Protein AF-A0A9X5I3I8-F1 (afdb_monomer)

Solvent-accessible surface area (backbone atoms only — not comparable to full-atom values): 6419 Å² total; per-residue (Å²): 119,59,70,72,49,40,52,51,35,19,75,39,27,62,56,55,49,43,47,67,73,70,41,56,66,75,56,38,66,68,48,48,80,75,45,59,66,55,55,43,52,48,52,55,53,46,62,51,17,66,50,96,58,55,35,32,51,62,59,45,9,60,76,70,73,49,55,51,65,43,41,46,48,49,57,48,22,32,39,75,34,69,47,60,64,49,69,47,97,85,59,11,36,18,56,53,78,75,48,71,69,58,49,52,52,51,51,56,51,50,53,51,68,73,74,107

InterPro domains:
  IPR036388 Winged helix-like DNA-binding domain superfamily [G3DSA:1.10.10.10] (34-115)
  IPR036390 Winged helix DNA-binding domain superfamily [SSF46785] (40-99)

Sequence (116 aa):
MNQKSVEKIQTATKFILWFRHCLPQPFQQVVRPYLAQPYQLALEILDCCSGEEPMTVETIAQKVAINKNTARQVLSALREGGLTFTISANRGWKCLQVNQQSLQAIEQTLERELIS

Organism: NCBI:txid1245923

Mean predicted aligned error: 5.71 Å

pLDDT: mean 86.49, std 10.43, range [46.47, 96.25]

Secondary structure (DSSP, 8-state):
--HHHHHHHHHTHHHHHHHHHTS-HHHHHHHGGGS-HHHHHHHHHHHHHTSSSPEEHHHHHHHTT--HHHHHHHHHHHHHTT--EEE-TT-EEEEPP--HHHHHHHHHHHHHHHH-

Structure (mmCIF, N/CA/C/O backbone):
data_AF-A0A9X5I3I8-F1
#
_entry.id   AF-A0A9X5I3I8-F1
#
loop_
_atom_site.group_PDB
_atom_site.id
_atom_site.type_symbol
_atom_site.label_atom_id
_atom_site.label_alt_id
_atom_site.label_comp_id
_atom_site.label_asym_id
_atom_site.label_entity_id
_atom_site.label_seq_id
_atom_site.pdbx_PDB_ins_code
_atom_site.Cartn_x
_atom_site.Cartn_y
_atom_site.Cartn_z
_atom_site.occupancy
_atom_site.B_iso_or_equiv
_atom_site.auth_seq_id
_atom_site.auth_comp_id
_atom_site.auth_asym_id
_atom_site.auth_atom_id
_atom_site.pdbx_PDB_model_num
ATOM 1 N N . MET A 1 1 ? 13.317 -4.866 5.833 1.00 85.25 1 MET A N 1
ATOM 2 C CA . MET A 1 1 ? 12.279 -4.759 6.884 1.00 85.25 1 MET A CA 1
ATOM 3 C C . MET A 1 1 ? 12.294 -6.026 7.733 1.00 85.25 1 MET A C 1
ATOM 5 O O . MET A 1 1 ? 12.683 -7.058 7.200 1.00 85.25 1 MET A O 1
ATOM 9 N N . ASN A 1 2 ? 11.941 -5.973 9.023 1.00 91.50 2 ASN A N 1
ATOM 10 C CA . ASN A 1 2 ? 11.827 -7.193 9.836 1.00 91.50 2 ASN A CA 1
ATOM 11 C C . ASN A 1 2 ? 10.469 -7.884 9.608 1.00 91.50 2 ASN A C 1
ATOM 13 O O . ASN A 1 2 ? 9.521 -7.244 9.153 1.00 91.50 2 ASN A O 1
ATOM 17 N N . GLN A 1 3 ? 10.388 -9.173 9.940 1.00 92.38 3 GLN A N 1
ATOM 18 C CA . GLN A 1 3 ? 9.201 -10.001 9.706 1.00 92.38 3 GLN A CA 1
ATOM 19 C C . GLN A 1 3 ? 7.949 -9.457 10.415 1.00 92.38 3 GLN A C 1
ATOM 21 O O . GLN A 1 3 ? 6.897 -9.316 9.800 1.00 92.38 3 GLN A O 1
ATOM 26 N N . LYS A 1 4 ? 8.088 -9.025 11.674 1.00 94.31 4 LYS A N 1
ATOM 27 C CA . LYS A 1 4 ? 6.981 -8.468 12.466 1.00 94.31 4 LYS A CA 1
ATOM 28 C C . LYS A 1 4 ? 6.333 -7.248 11.806 1.00 94.31 4 LYS A C 1
ATOM 30 O O . LYS A 1 4 ? 5.122 -7.066 11.875 1.00 94.31 4 LYS A O 1
ATOM 35 N N . SER A 1 5 ? 7.122 -6.382 11.178 1.00 93.81 5 SER A N 1
ATOM 36 C CA . SER A 1 5 ? 6.587 -5.213 10.481 1.00 93.81 5 SER A CA 1
ATOM 37 C C . SER A 1 5 ? 5.897 -5.585 9.165 1.00 93.81 5 SER A C 1
ATOM 39 O O . SER A 1 5 ? 4.923 -4.930 8.803 1.00 93.81 5 SER A O 1
ATOM 41 N N . VAL A 1 6 ? 6.370 -6.622 8.468 1.00 93.75 6 VAL A N 1
ATOM 42 C CA . VAL A 1 6 ? 5.720 -7.168 7.261 1.00 93.75 6 VAL A CA 1
ATOM 43 C C . VAL A 1 6 ? 4.345 -7.738 7.618 1.00 93.75 6 VAL A C 1
ATOM 45 O O . VAL A 1 6 ? 3.349 -7.356 7.009 1.00 93.75 6 VAL A O 1
ATOM 48 N N . GLU A 1 7 ? 4.266 -8.546 8.676 1.00 94.62 7 GLU A N 1
ATOM 49 C CA . GLU A 1 7 ? 3.009 -9.118 9.185 1.00 94.62 7 GLU A CA 1
ATOM 50 C C . GLU A 1 7 ? 2.010 -8.040 9.616 1.00 94.62 7 GLU A C 1
ATOM 52 O O . GLU A 1 7 ? 0.817 -8.141 9.326 1.00 94.62 7 GLU A O 1
ATOM 57 N N . LYS A 1 8 ? 2.490 -6.962 10.253 1.00 95.38 8 LYS A N 1
ATOM 58 C CA . LYS A 1 8 ? 1.647 -5.803 10.584 1.00 95.38 8 LYS A CA 1
ATOM 59 C C . LYS A 1 8 ? 1.000 -5.202 9.340 1.00 95.38 8 LYS A C 1
ATOM 61 O O . LYS A 1 8 ? -0.188 -4.911 9.367 1.00 95.38 8 LYS A O 1
ATOM 66 N N . ILE A 1 9 ? 1.751 -5.017 8.254 1.00 94.88 9 ILE A N 1
ATOM 67 C CA . ILE A 1 9 ? 1.1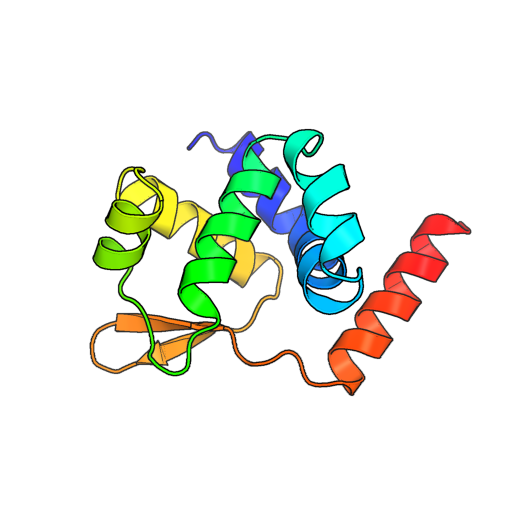92 -4.485 7.001 1.00 94.88 9 ILE A CA 1
ATOM 68 C C . ILE A 1 9 ? 0.165 -5.454 6.417 1.00 94.88 9 ILE A C 1
ATOM 70 O O . ILE A 1 9 ? -0.932 -5.034 6.059 1.00 94.88 9 ILE A O 1
ATOM 74 N N . GLN A 1 10 ? 0.506 -6.740 6.346 1.00 93.00 10 GLN A N 1
ATOM 75 C CA . GLN A 1 10 ? -0.366 -7.763 5.776 1.00 93.00 10 GLN A CA 1
ATOM 76 C C . GLN A 1 10 ? -1.715 -7.817 6.506 1.00 93.00 10 GLN A C 1
ATOM 78 O O . GLN A 1 10 ? -2.769 -7.694 5.886 1.00 93.00 10 GLN A O 1
ATOM 83 N N . THR A 1 11 ? -1.685 -7.918 7.835 1.00 93.00 11 THR A N 1
ATOM 84 C CA . THR A 1 11 ? -2.892 -7.981 8.676 1.00 93.00 11 THR A CA 1
ATOM 85 C C . THR A 1 11 ? -3.691 -6.678 8.672 1.00 93.00 11 THR A C 1
ATOM 87 O O . THR A 1 11 ? -4.918 -6.712 8.649 1.00 93.00 11 THR A O 1
ATOM 90 N N . ALA A 1 12 ? -3.022 -5.523 8.616 1.00 92.06 12 ALA A N 1
ATOM 91 C CA . ALA A 1 12 ? -3.669 -4.211 8.589 1.00 92.06 12 ALA A CA 1
ATOM 92 C C . ALA A 1 12 ? -4.043 -3.723 7.176 1.00 92.06 12 ALA A C 1
ATOM 94 O O . ALA A 1 12 ? -4.428 -2.564 7.022 1.00 92.06 12 ALA A O 1
ATOM 95 N N . THR A 1 13 ? -3.945 -4.554 6.132 1.00 89.69 13 THR A N 1
ATOM 96 C CA . THR A 1 13 ? -4.145 -4.100 4.741 1.00 89.69 13 THR A CA 1
ATOM 97 C C . THR A 1 13 ? -5.522 -3.465 4.524 1.00 89.69 13 THR A C 1
ATOM 99 O O . THR A 1 13 ? -5.606 -2.406 3.904 1.00 89.69 13 THR A O 1
ATOM 102 N N . LYS A 1 14 ? -6.593 -4.020 5.108 1.00 85.50 14 LYS A N 1
ATOM 103 C CA . LYS A 1 14 ? -7.941 -3.420 5.044 1.00 85.50 14 LYS A CA 1
ATOM 104 C C . LYS A 1 14 ? -7.992 -2.026 5.672 1.00 85.50 14 LYS A C 1
ATOM 106 O O . LYS A 1 14 ? -8.521 -1.105 5.057 1.00 85.50 14 LYS A O 1
ATOM 111 N N . PHE A 1 15 ? -7.399 -1.861 6.857 1.00 89.75 15 PHE A N 1
ATOM 112 C CA . PHE A 1 15 ? -7.295 -0.563 7.525 1.00 89.75 15 PHE A CA 1
ATOM 113 C C . PHE A 1 15 ? -6.502 0.439 6.679 1.00 89.75 15 PHE A C 1
ATOM 115 O O . PHE A 1 15 ? -6.941 1.569 6.510 1.00 89.75 15 PHE A O 1
ATOM 122 N N . ILE A 1 16 ? -5.364 0.031 6.111 1.00 91.75 16 ILE A N 1
ATOM 123 C CA . ILE A 1 16 ? -4.530 0.892 5.258 1.00 91.75 16 ILE A CA 1
ATOM 124 C C . ILE A 1 16 ? -5.325 1.369 4.032 1.00 91.75 16 ILE A C 1
ATOM 126 O O . ILE A 1 16 ? -5.229 2.538 3.654 1.00 91.75 16 ILE A O 1
ATOM 130 N N . LEU A 1 17 ? -6.136 0.494 3.430 1.00 85.25 17 LEU A N 1
ATOM 131 C CA . LEU A 1 17 ? -6.992 0.843 2.295 1.00 85.25 17 LEU A CA 1
ATOM 132 C C . LEU A 1 17 ? -8.121 1.787 2.690 1.00 85.25 17 LEU A C 1
ATOM 134 O O . LEU A 1 17 ? -8.308 2.808 2.033 1.00 85.25 17 LEU A O 1
ATOM 138 N N . TRP A 1 18 ? -8.831 1.486 3.772 1.00 86.88 18 TRP A N 1
ATOM 139 C CA . TRP A 1 18 ? -9.856 2.375 4.310 1.00 86.88 18 TRP A CA 1
ATOM 140 C C . TRP A 1 18 ? -9.285 3.752 4.648 1.00 86.88 18 TRP A C 1
ATOM 142 O O . TRP A 1 18 ? -9.816 4.770 4.213 1.00 86.88 18 TRP A O 1
ATOM 152 N N . PHE A 1 19 ? -8.152 3.793 5.350 1.00 89.94 19 PHE A N 1
ATOM 153 C CA . PHE A 1 19 ? -7.485 5.036 5.722 1.00 89.94 19 PHE A CA 1
ATOM 154 C C . PHE A 1 19 ? -7.163 5.872 4.485 1.00 89.94 19 PHE A C 1
ATOM 156 O O . PHE A 1 19 ? -7.381 7.076 4.472 1.00 89.94 19 PHE A O 1
ATOM 163 N N . ARG A 1 20 ? -6.665 5.231 3.427 1.00 87.31 20 ARG A N 1
ATOM 164 C CA . ARG A 1 20 ? -6.304 5.901 2.178 1.00 87.31 20 ARG A CA 1
ATOM 165 C C . ARG A 1 20 ? -7.515 6.392 1.380 1.00 87.31 20 ARG A C 1
ATOM 167 O O . ARG A 1 20 ? -7.427 7.446 0.753 1.00 87.31 20 ARG A O 1
ATOM 174 N N . HIS A 1 21 ? -8.593 5.614 1.326 1.00 83.50 21 HIS A N 1
ATOM 175 C CA . HIS A 1 21 ? -9.682 5.827 0.366 1.00 83.50 21 HIS A CA 1
ATOM 176 C C . HIS A 1 21 ? -10.957 6.420 0.968 1.00 83.50 21 HIS A C 1
ATOM 178 O O . HIS A 1 21 ? -11.655 7.154 0.274 1.00 83.50 21 HIS A O 1
ATOM 184 N N . CYS A 1 22 ? -11.258 6.111 2.225 1.00 83.62 22 CYS A N 1
ATOM 185 C CA . CYS A 1 22 ? -12.501 6.501 2.887 1.00 83.62 22 CYS A CA 1
ATOM 186 C C . CYS A 1 22 ? -12.305 7.725 3.788 1.00 83.62 22 CYS A C 1
ATOM 188 O O . CYS A 1 22 ? -13.189 8.574 3.889 1.00 83.62 22 CYS A O 1
ATOM 190 N N . LEU A 1 23 ? -11.138 7.857 4.427 1.00 84.81 23 LEU A N 1
ATOM 191 C CA . LEU A 1 23 ? -10.853 9.022 5.261 1.00 84.81 23 LEU A CA 1
ATOM 192 C C . LEU A 1 23 ? -10.552 10.242 4.369 1.00 84.81 23 LEU A C 1
ATOM 194 O O . LEU A 1 23 ? -9.687 10.147 3.500 1.00 84.81 23 LEU A O 1
ATOM 198 N N . PRO A 1 24 ? -11.186 11.413 4.560 1.00 87.81 24 PRO A N 1
ATOM 199 C CA . PRO A 1 24 ? -10.872 12.584 3.748 1.00 87.81 24 PRO A CA 1
ATOM 200 C C . PRO A 1 24 ? -9.414 13.030 3.915 1.00 87.81 24 PRO A C 1
ATOM 202 O O . PRO A 1 24 ? -8.849 12.971 5.010 1.00 87.81 24 PRO A O 1
ATOM 205 N N . GLN A 1 25 ? -8.812 13.528 2.833 1.00 88.12 25 GLN A N 1
ATOM 206 C CA . GLN A 1 25 ? -7.390 13.886 2.785 1.00 88.12 25 GLN A CA 1
ATOM 207 C C . GLN A 1 25 ? -6.917 14.810 3.930 1.00 88.12 25 GLN A C 1
ATOM 209 O O . GLN A 1 25 ? -5.844 14.535 4.473 1.00 88.12 25 GLN A O 1
ATOM 214 N N . PRO A 1 26 ? -7.675 15.841 4.367 1.00 91.94 26 PRO A N 1
ATOM 215 C CA . PRO A 1 26 ? -7.259 16.675 5.497 1.00 91.94 26 PRO A CA 1
ATOM 216 C C . PRO A 1 26 ? -7.067 15.872 6.791 1.00 91.94 26 PRO A C 1
ATOM 218 O O . PRO A 1 26 ? -6.101 16.079 7.519 1.00 91.94 26 PRO A O 1
ATOM 221 N N . PHE A 1 27 ? -7.939 14.896 7.053 1.00 90.88 27 PHE A N 1
ATOM 222 C CA . PHE A 1 27 ? -7.820 14.031 8.225 1.00 90.88 27 PHE A CA 1
ATOM 223 C C . PHE A 1 27 ? -6.691 13.017 8.070 1.00 90.88 27 PHE A C 1
ATOM 225 O O . PHE A 1 27 ? -5.958 12.776 9.028 1.00 90.88 27 PHE A O 1
ATOM 232 N N . GLN A 1 28 ? -6.490 12.469 6.867 1.00 92.19 28 GLN A N 1
ATOM 233 C CA . GLN A 1 28 ?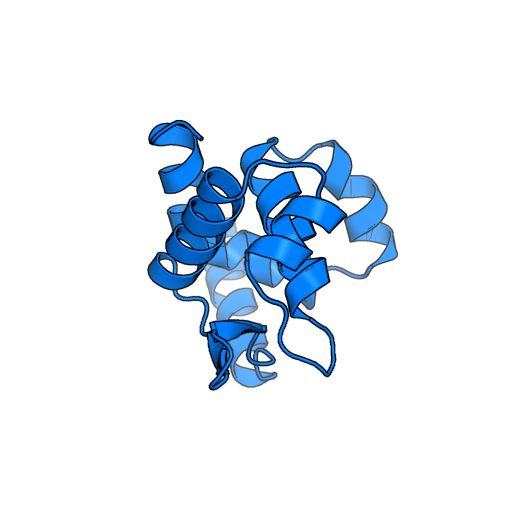 -5.337 11.606 6.603 1.00 92.19 28 GLN A CA 1
ATOM 234 C C . GLN A 1 28 ? -4.024 12.322 6.936 1.00 92.19 28 GLN A C 1
ATOM 236 O O . GLN A 1 28 ? -3.171 11.744 7.602 1.00 92.19 28 GLN A O 1
ATOM 241 N N . GLN A 1 29 ? -3.868 13.583 6.526 1.00 92.06 29 GLN A N 1
ATOM 242 C CA . GLN A 1 29 ? -2.660 14.373 6.797 1.00 92.06 29 GLN A CA 1
ATOM 243 C C . GLN A 1 29 ? -2.415 14.583 8.295 1.00 92.06 29 GLN A C 1
ATOM 245 O O . GLN A 1 29 ? -1.269 14.519 8.734 1.00 92.06 29 GLN A O 1
ATOM 250 N N . VAL A 1 30 ? -3.477 14.781 9.080 1.00 94.38 30 VAL A N 1
ATOM 251 C CA . VAL A 1 30 ? -3.380 14.947 10.537 1.00 94.38 30 VAL A CA 1
ATOM 252 C C . VAL A 1 30 ? -3.042 13.630 11.234 1.00 94.38 30 VAL A C 1
ATOM 254 O O . VAL A 1 30 ? -2.221 13.617 12.144 1.00 94.38 30 VAL A O 1
ATOM 257 N N . VAL A 1 31 ? -3.647 12.512 10.825 1.00 93.69 31 VAL A N 1
ATOM 258 C CA . VAL A 1 31 ? -3.516 11.228 11.539 1.00 93.69 31 VAL A CA 1
ATOM 259 C C . VAL A 1 31 ? -2.259 10.457 11.135 1.00 93.69 31 VAL A C 1
ATOM 261 O O . VAL A 1 31 ? -1.653 9.783 11.967 1.00 93.69 31 VAL A O 1
ATOM 264 N N . ARG A 1 32 ? -1.835 10.551 9.871 1.00 93.81 32 ARG A N 1
ATOM 265 C CA . ARG A 1 32 ? -0.733 9.754 9.305 1.00 93.81 32 ARG A CA 1
ATOM 266 C C . ARG A 1 32 ? 0.575 9.821 10.111 1.00 93.81 32 ARG A C 1
ATOM 268 O O . ARG A 1 32 ? 1.149 8.751 10.309 1.00 93.81 32 ARG A O 1
ATOM 275 N N . PRO A 1 33 ? 1.018 10.977 10.648 1.00 95.69 33 PRO A N 1
ATOM 276 C CA . PRO A 1 33 ? 2.219 11.052 11.487 1.00 95.69 33 PRO A CA 1
ATOM 277 C C . PRO A 1 33 ? 2.159 10.203 12.765 1.00 95.69 33 PRO A C 1
ATOM 279 O O . PRO A 1 33 ? 3.200 9.804 13.284 1.00 95.69 33 PRO A O 1
ATOM 282 N N . TYR A 1 34 ? 0.957 9.904 13.264 1.00 95.06 34 TYR A N 1
ATOM 283 C CA . TYR A 1 34 ? 0.739 9.139 14.494 1.00 95.06 34 TYR A CA 1
ATOM 284 C C . TYR A 1 34 ? 0.582 7.633 14.254 1.00 95.06 34 TYR A C 1
ATOM 286 O O . TYR A 1 34 ? 0.543 6.853 15.206 1.00 95.06 34 TYR A O 1
ATOM 294 N N . LEU A 1 35 ? 0.500 7.194 12.994 1.00 94.75 35 LEU A N 1
ATOM 295 C CA . LEU A 1 35 ? 0.452 5.771 12.673 1.00 94.75 35 LEU A CA 1
ATOM 296 C C . LEU A 1 35 ? 1.796 5.106 12.978 1.00 94.75 35 LEU A C 1
ATOM 298 O O . LEU A 1 35 ? 2.850 5.731 12.926 1.00 94.75 35 LEU A O 1
ATOM 302 N N . ALA A 1 36 ? 1.797 3.801 13.236 1.00 94.50 36 ALA A N 1
ATOM 303 C CA . ALA A 1 36 ? 3.056 3.074 13.337 1.00 94.50 36 ALA A CA 1
ATOM 304 C C . ALA A 1 36 ? 3.829 3.144 12.004 1.00 94.50 36 ALA A C 1
ATOM 306 O O . ALA A 1 36 ? 3.235 3.039 10.929 1.00 94.50 36 ALA A O 1
ATOM 307 N N . GLN A 1 37 ? 5.160 3.238 12.078 1.00 94.56 37 GLN A N 1
ATOM 308 C CA . GLN A 1 37 ? 6.048 3.361 10.912 1.00 94.56 37 GLN A CA 1
ATOM 309 C C . GLN A 1 37 ? 5.741 2.380 9.755 1.00 94.56 37 GLN A C 1
ATOM 311 O O . GLN A 1 37 ? 5.750 2.821 8.607 1.00 94.56 37 GLN A O 1
ATOM 316 N N . PRO A 1 38 ? 5.424 1.083 9.984 1.00 95.50 38 PRO A N 1
ATOM 317 C CA . PRO A 1 38 ? 5.087 0.174 8.884 1.00 95.50 38 PRO A CA 1
ATOM 318 C C . PRO A 1 38 ? 3.865 0.625 8.072 1.00 95.50 38 PRO A C 1
ATOM 320 O O . PRO A 1 38 ? 3.847 0.464 6.856 1.00 95.50 38 PRO A O 1
ATOM 323 N N . TYR A 1 39 ? 2.862 1.216 8.725 1.00 95.81 39 TYR A N 1
ATOM 324 C CA . TYR A 1 39 ? 1.651 1.703 8.064 1.00 95.81 39 TYR A CA 1
ATOM 325 C C . TYR A 1 39 ? 1.918 2.997 7.302 1.00 95.81 39 TYR A C 1
ATOM 327 O O . TYR A 1 39 ? 1.458 3.136 6.172 1.00 95.81 39 TYR A O 1
ATOM 335 N N . GLN A 1 40 ? 2.711 3.905 7.881 1.00 96.00 40 GLN A N 1
ATOM 336 C CA . GLN A 1 40 ? 3.152 5.119 7.188 1.00 96.00 40 GLN A CA 1
ATOM 337 C C . GLN A 1 40 ? 3.872 4.764 5.881 1.00 96.00 40 GLN A C 1
ATOM 339 O O . GLN A 1 40 ? 3.496 5.253 4.816 1.00 96.00 40 GLN A O 1
ATOM 344 N N . LEU A 1 41 ? 4.819 3.824 5.954 1.00 95.75 41 LEU A N 1
ATOM 345 C CA . LEU A 1 41 ? 5.583 3.365 4.800 1.00 95.75 41 LEU A CA 1
ATOM 346 C C . LEU A 1 41 ? 4.705 2.688 3.738 1.00 95.75 41 LEU A C 1
ATOM 348 O O . LEU A 1 41 ? 4.877 2.914 2.541 1.00 95.75 41 LEU A O 1
ATOM 352 N N . ALA A 1 42 ? 3.751 1.857 4.163 1.00 95.62 42 ALA A N 1
ATOM 353 C CA . ALA A 1 42 ? 2.794 1.243 3.250 1.00 95.62 42 ALA A CA 1
ATOM 354 C C . ALA A 1 42 ? 1.969 2.301 2.505 1.00 95.62 42 ALA A C 1
ATOM 356 O O . ALA A 1 42 ? 1.827 2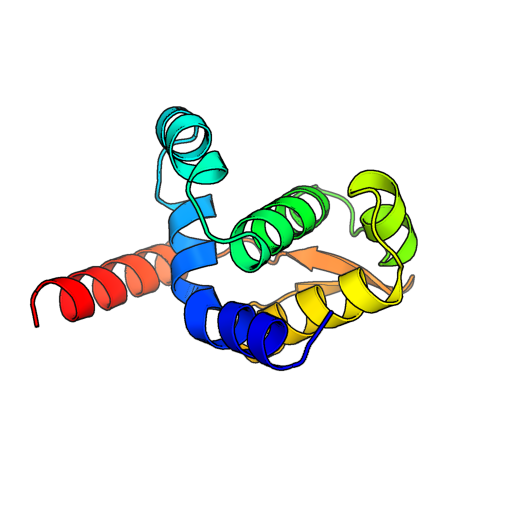.215 1.287 1.00 95.62 42 ALA A O 1
ATOM 357 N N . LEU A 1 43 ? 1.489 3.331 3.206 1.00 95.00 43 LEU A N 1
ATOM 358 C CA . LEU A 1 43 ? 0.749 4.434 2.594 1.00 95.00 43 LEU A CA 1
ATOM 359 C C . LEU A 1 43 ? 1.611 5.223 1.594 1.00 95.00 43 LEU A C 1
ATOM 361 O O . LEU A 1 43 ? 1.112 5.585 0.532 1.00 95.00 43 LEU A O 1
ATOM 365 N N . GLU A 1 44 ? 2.896 5.456 1.883 1.00 94.56 44 GLU A N 1
ATOM 366 C CA . GLU A 1 44 ? 3.821 6.170 0.977 1.00 94.56 44 GLU A CA 1
ATOM 367 C C . GLU A 1 44 ? 4.084 5.384 -0.311 1.00 94.56 44 GLU A C 1
ATOM 369 O O . GLU A 1 44 ? 4.085 5.936 -1.414 1.00 94.56 44 GLU A O 1
ATOM 374 N N . ILE A 1 45 ? 4.247 4.067 -0.192 1.00 94.31 45 ILE A N 1
ATOM 375 C CA . ILE A 1 45 ? 4.382 3.181 -1.351 1.00 94.31 45 ILE A CA 1
ATOM 376 C C . ILE A 1 45 ? 3.093 3.165 -2.175 1.00 94.31 45 ILE A C 1
ATOM 378 O O . ILE A 1 45 ? 3.147 3.208 -3.407 1.00 94.31 45 ILE A O 1
ATOM 382 N N . LEU A 1 46 ? 1.932 3.144 -1.519 1.00 91.88 46 LEU A N 1
ATOM 383 C CA . LEU A 1 46 ? 0.643 3.212 -2.203 1.00 91.88 46 LEU A CA 1
ATOM 384 C C . LEU A 1 46 ? 0.440 4.552 -2.926 1.00 91.88 46 LEU A C 1
ATOM 386 O O . LEU A 1 46 ? -0.133 4.549 -4.013 1.00 91.88 46 LEU A O 1
ATOM 390 N N . ASP A 1 47 ? 0.958 5.664 -2.389 1.00 90.62 47 ASP A N 1
ATOM 391 C CA . ASP A 1 47 ? 0.950 6.980 -3.056 1.00 90.62 47 ASP A CA 1
ATOM 392 C C . ASP A 1 47 ? 1.726 6.966 -4.369 1.00 90.62 47 ASP A C 1
ATOM 394 O O . ASP A 1 47 ? 1.300 7.570 -5.353 1.00 90.62 47 ASP A O 1
ATOM 398 N N . CYS A 1 48 ? 2.816 6.203 -4.430 1.00 90.50 48 CYS A N 1
ATOM 399 C CA . CYS A 1 48 ? 3.541 5.997 -5.680 1.00 90.50 48 CYS A CA 1
ATOM 400 C C . CYS A 1 48 ? 2.732 5.160 -6.685 1.00 90.50 48 CYS A C 1
ATOM 402 O O . CYS A 1 48 ? 2.809 5.389 -7.888 1.00 90.50 48 CYS A O 1
ATOM 404 N N . CYS A 1 49 ? 1.941 4.198 -6.208 1.00 88.06 49 CYS A N 1
ATOM 405 C CA . CYS A 1 49 ? 1.223 3.241 -7.054 1.00 88.06 49 CYS A CA 1
ATOM 406 C C . CYS A 1 49 ? -0.176 3.711 -7.495 1.00 88.06 49 CYS A C 1
ATOM 408 O O . CYS A 1 49 ? -0.830 2.999 -8.260 1.00 88.06 49 CYS A O 1
ATOM 410 N N . SER A 1 50 ? -0.658 4.865 -7.017 1.00 82.06 50 SER A N 1
ATOM 411 C CA . SER A 1 50 ? -1.988 5.403 -7.351 1.00 82.06 50 SER A CA 1
ATOM 412 C C . SER A 1 50 ? -2.039 6.284 -8.602 1.00 82.06 50 SER A C 1
ATOM 414 O O . SER A 1 50 ? -3.110 6.782 -8.939 1.00 82.06 50 SER A O 1
ATOM 416 N N . GLY A 1 51 ? -0.907 6.507 -9.272 1.00 76.94 51 GLY A N 1
ATOM 417 C CA . GLY A 1 51 ? -0.854 7.273 -10.519 1.00 76.94 51 GLY A CA 1
ATOM 418 C C . GLY A 1 51 ? -1.474 6.542 -11.717 1.00 76.94 51 GLY A C 1
ATOM 419 O O . GLY A 1 51 ? -1.797 5.353 -11.658 1.00 76.94 51 GLY A O 1
ATOM 420 N N . GLU A 1 52 ? -1.620 7.255 -12.838 1.00 75.62 52 GLU A N 1
ATOM 421 C CA . GLU A 1 52 ? -2.104 6.662 -14.092 1.00 75.62 52 GLU A CA 1
ATOM 422 C C . GLU A 1 52 ? -1.130 5.615 -14.651 1.00 75.62 52 GLU A C 1
ATOM 424 O O . GLU A 1 52 ? -1.563 4.591 -15.188 1.00 75.62 52 GLU A O 1
ATOM 429 N N . GLU A 1 53 ? 0.172 5.818 -14.449 1.00 82.62 53 GLU A N 1
ATOM 430 C CA . GLU A 1 53 ? 1.225 4.929 -14.931 1.00 82.62 53 GLU A CA 1
ATOM 431 C C . GLU A 1 53 ? 1.719 3.953 -13.844 1.00 82.62 53 GLU A C 1
ATOM 433 O O . GLU A 1 53 ? 1.960 4.363 -12.704 1.00 82.62 53 GLU A O 1
ATOM 438 N N . PRO A 1 54 ? 1.922 2.662 -14.174 1.00 88.06 54 PRO A N 1
ATOM 439 C CA . PRO A 1 54 ? 2.540 1.700 -13.262 1.00 88.06 54 PRO A CA 1
ATOM 440 C C . PRO A 1 54 ? 3.979 2.083 -12.886 1.00 88.06 54 PRO A C 1
ATOM 442 O O . PRO A 1 54 ? 4.801 2.361 -13.759 1.00 88.06 54 PRO A O 1
ATOM 445 N N . MET A 1 55 ? 4.332 2.007 -11.598 1.00 92.25 55 MET A N 1
ATOM 446 C CA . MET A 1 55 ? 5.680 2.333 -11.112 1.00 92.25 55 MET A CA 1
ATOM 447 C C . MET A 1 55 ? 6.505 1.092 -10.793 1.00 92.25 55 MET A C 1
ATOM 449 O O . MET A 1 55 ? 6.055 0.172 -10.114 1.00 92.25 55 MET A O 1
ATOM 453 N N . THR A 1 56 ? 7.758 1.054 -11.241 1.00 94.25 56 THR A N 1
ATOM 454 C CA . THR A 1 56 ? 8.652 -0.059 -10.893 1.00 94.25 56 THR A CA 1
ATOM 455 C C . THR A 1 56 ? 9.046 -0.013 -9.414 1.00 94.25 56 THR A C 1
ATOM 457 O O . THR A 1 56 ? 9.111 1.055 -8.805 1.00 94.25 56 THR A O 1
ATOM 460 N N . VAL A 1 57 ? 9.398 -1.170 -8.841 1.00 94.19 57 VAL A N 1
ATOM 461 C CA . VAL A 1 57 ? 9.912 -1.264 -7.456 1.00 94.19 57 VAL A CA 1
ATOM 462 C C . VAL A 1 57 ? 11.123 -0.351 -7.236 1.00 94.19 57 VAL A C 1
ATOM 464 O O . VAL A 1 57 ? 11.322 0.164 -6.142 1.00 94.19 57 VAL A O 1
ATOM 467 N N . GLU A 1 58 ? 11.939 -0.151 -8.269 1.00 94.75 58 GLU A N 1
ATOM 468 C CA . GLU A 1 58 ? 13.120 0.706 -8.206 1.00 94.75 58 GLU A CA 1
ATOM 469 C C . GLU A 1 58 ? 12.752 2.183 -8.089 1.00 94.75 58 GLU A C 1
ATOM 471 O O . GLU A 1 58 ? 13.234 2.867 -7.190 1.00 94.75 58 GLU A O 1
ATOM 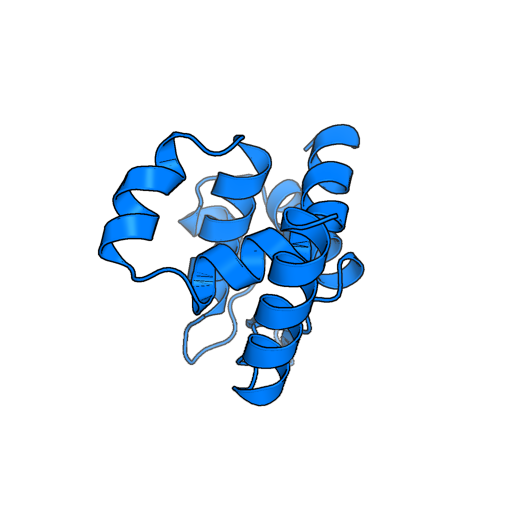476 N N . THR A 1 59 ? 11.820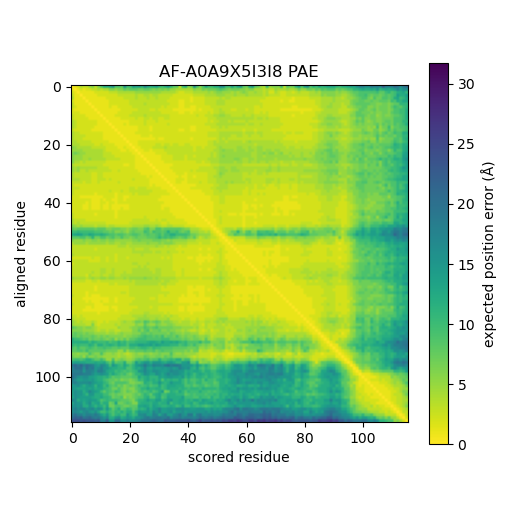 2.641 -8.924 1.00 94.06 59 THR A N 1
ATOM 477 C CA . THR A 1 59 ? 11.284 4.005 -8.872 1.00 94.06 59 THR A CA 1
ATOM 478 C C . THR A 1 59 ? 10.595 4.286 -7.537 1.00 94.06 59 THR A C 1
ATOM 480 O O . THR A 1 59 ? 10.805 5.342 -6.946 1.00 94.06 59 THR A O 1
ATOM 483 N N . ILE A 1 60 ? 9.805 3.331 -7.033 1.00 94.75 60 ILE A N 1
ATOM 484 C CA . ILE A 1 60 ? 9.140 3.437 -5.726 1.00 94.75 60 ILE A CA 1
ATOM 485 C C . ILE A 1 60 ? 10.183 3.569 -4.613 1.00 94.75 60 ILE A C 1
ATOM 487 O O . ILE A 1 60 ? 10.092 4.470 -3.784 1.00 94.75 60 ILE A O 1
ATOM 491 N N . ALA A 1 61 ? 11.196 2.699 -4.611 1.00 95.88 61 ALA A N 1
ATOM 492 C CA . ALA A 1 61 ? 12.245 2.713 -3.599 1.00 95.88 61 ALA A CA 1
ATOM 493 C C . ALA A 1 61 ? 13.006 4.048 -3.572 1.00 95.88 61 ALA A C 1
ATOM 495 O O . ALA A 1 61 ? 13.262 4.581 -2.495 1.00 95.88 61 ALA A O 1
ATOM 496 N N . GLN A 1 62 ? 13.300 4.617 -4.745 1.00 95.75 62 GLN A N 1
ATOM 497 C CA . GLN A 1 62 ? 13.930 5.933 -4.867 1.00 95.75 62 GLN A CA 1
ATOM 498 C C . GLN A 1 62 ? 13.033 7.058 -4.340 1.00 95.75 62 GLN A C 1
ATOM 500 O O . GLN A 1 62 ? 13.489 7.853 -3.523 1.00 95.75 62 GLN A O 1
ATOM 505 N N . LYS A 1 63 ? 11.759 7.115 -4.755 1.00 94.88 63 LYS A N 1
ATOM 506 C CA . LYS A 1 63 ? 10.821 8.170 -4.326 1.00 94.88 63 LYS A CA 1
ATOM 507 C C . LYS A 1 63 ? 10.575 8.179 -2.820 1.00 94.88 63 LYS A C 1
ATOM 509 O O . LYS A 1 63 ? 10.444 9.247 -2.236 1.00 94.88 63 LYS A O 1
ATOM 514 N N . VAL A 1 64 ? 10.519 6.998 -2.210 1.00 94.56 64 VAL A N 1
ATOM 515 C CA . VAL A 1 64 ? 10.256 6.817 -0.774 1.00 94.56 64 VAL A CA 1
ATOM 516 C C . VAL A 1 64 ? 11.561 6.791 0.045 1.00 94.56 64 VAL A C 1
ATOM 518 O O . VAL A 1 64 ? 11.536 6.638 1.260 1.00 94.56 64 VAL A O 1
ATOM 521 N N . ALA A 1 65 ? 12.725 6.949 -0.598 1.00 95.25 65 ALA A N 1
ATOM 522 C CA . ALA A 1 65 ? 14.044 6.924 0.042 1.00 95.25 65 ALA A CA 1
ATOM 523 C C . ALA A 1 65 ? 14.302 5.662 0.898 1.00 95.25 65 ALA A C 1
ATOM 525 O O . ALA A 1 65 ? 14.881 5.715 1.984 1.00 95.25 65 ALA A O 1
ATOM 526 N N . ILE A 1 66 ? 13.902 4.495 0.386 1.00 94.88 66 ILE A N 1
ATOM 527 C CA . ILE A 1 66 ? 14.125 3.187 1.016 1.00 94.88 66 ILE A CA 1
ATOM 528 C C . ILE A 1 66 ? 14.899 2.252 0.090 1.00 94.88 66 ILE A C 1
ATOM 530 O O . ILE A 1 66 ? 15.022 2.469 -1.112 1.00 94.88 66 ILE A O 1
ATOM 534 N N . ASN A 1 67 ? 15.396 1.140 0.632 1.00 95.19 67 ASN A N 1
ATOM 535 C CA . ASN A 1 67 ? 16.006 0.123 -0.215 1.00 95.19 67 ASN A CA 1
ATOM 536 C C . ASN A 1 67 ? 14.951 -0.668 -1.019 1.00 95.19 67 ASN A C 1
ATOM 538 O O . ASN A 1 67 ? 13.822 -0.905 -0.575 1.00 95.19 67 ASN A O 1
ATOM 542 N N . LYS A 1 68 ? 15.369 -1.149 -2.196 1.00 95.31 68 LYS A N 1
ATOM 543 C CA . LYS A 1 68 ? 14.541 -1.918 -3.142 1.00 95.31 68 LYS A CA 1
ATOM 544 C C . LYS A 1 68 ? 13.912 -3.170 -2.526 1.00 95.31 68 LYS A C 1
ATOM 546 O O . LYS A 1 68 ? 12.804 -3.551 -2.900 1.00 95.31 68 LYS A O 1
ATOM 551 N N . ASN A 1 69 ? 14.607 -3.822 -1.593 1.00 95.81 69 ASN A N 1
ATOM 552 C CA . ASN A 1 69 ? 14.091 -5.028 -0.954 1.00 95.81 69 ASN A CA 1
ATOM 553 C C . ASN A 1 69 ? 12.923 -4.710 -0.012 1.00 95.81 69 ASN A C 1
ATOM 555 O O . ASN A 1 69 ? 11.905 -5.388 -0.062 1.00 95.81 69 ASN A O 1
ATOM 559 N N . THR A 1 70 ? 13.028 -3.644 0.779 1.00 95.31 70 THR A N 1
ATOM 560 C CA . THR A 1 70 ? 11.950 -3.154 1.643 1.00 95.31 70 THR A CA 1
ATOM 561 C C . THR A 1 70 ? 10.727 -2.776 0.812 1.00 95.31 70 THR A C 1
ATOM 563 O O . THR A 1 70 ? 9.628 -3.202 1.151 1.00 95.31 70 THR A O 1
ATOM 566 N N . ALA A 1 71 ? 10.902 -2.076 -0.315 1.00 95.31 71 ALA A N 1
ATOM 567 C CA . ALA A 1 71 ? 9.786 -1.738 -1.205 1.00 95.31 71 ALA A CA 1
ATOM 568 C C . ALA A 1 71 ? 9.064 -3.001 -1.705 1.00 95.31 71 ALA A C 1
ATOM 570 O O . ALA A 1 71 ? 7.840 -3.096 -1.642 1.00 95.31 71 ALA A O 1
ATOM 571 N N . ARG A 1 72 ? 9.828 -4.019 -2.127 1.00 95.31 72 ARG A N 1
ATOM 572 C CA . ARG A 1 72 ? 9.280 -5.318 -2.542 1.00 95.31 72 ARG A CA 1
ATOM 573 C C . ARG A 1 72 ? 8.550 -6.035 -1.405 1.00 95.31 72 ARG A C 1
ATOM 575 O O . ARG A 1 72 ? 7.482 -6.589 -1.645 1.00 95.31 72 ARG A O 1
ATOM 582 N N . GLN A 1 73 ? 9.118 -6.040 -0.199 1.00 96.25 73 GLN A N 1
ATOM 583 C CA . GLN A 1 73 ? 8.512 -6.666 0.979 1.00 96.25 73 GLN A CA 1
ATOM 584 C C . GLN A 1 73 ? 7.163 -6.021 1.308 1.00 96.25 73 GLN A C 1
ATOM 586 O O . GLN A 1 73 ? 6.193 -6.737 1.523 1.00 96.25 73 GLN A O 1
ATOM 591 N N . VAL A 1 74 ? 7.073 -4.691 1.269 1.00 95.25 74 VAL A N 1
ATOM 592 C CA . VAL A 1 74 ? 5.818 -3.971 1.529 1.00 95.25 74 VAL A CA 1
ATOM 593 C C . VAL A 1 74 ? 4.777 -4.232 0.440 1.00 95.25 74 VAL A C 1
ATOM 595 O O . VAL A 1 74 ? 3.638 -4.553 0.763 1.00 95.25 74 VAL A O 1
ATOM 598 N N . LEU A 1 75 ? 5.155 -4.159 -0.841 1.00 93.81 75 LEU A N 1
ATOM 599 C CA . LEU A 1 75 ? 4.246 -4.469 -1.955 1.00 93.81 75 LEU A CA 1
ATOM 600 C C . LEU A 1 75 ? 3.714 -5.907 -1.877 1.00 93.81 75 LEU A C 1
ATOM 602 O O . LEU A 1 75 ? 2.534 -6.148 -2.121 1.00 93.81 75 LEU A O 1
ATOM 606 N N . SER A 1 76 ? 4.576 -6.855 -1.501 1.00 93.50 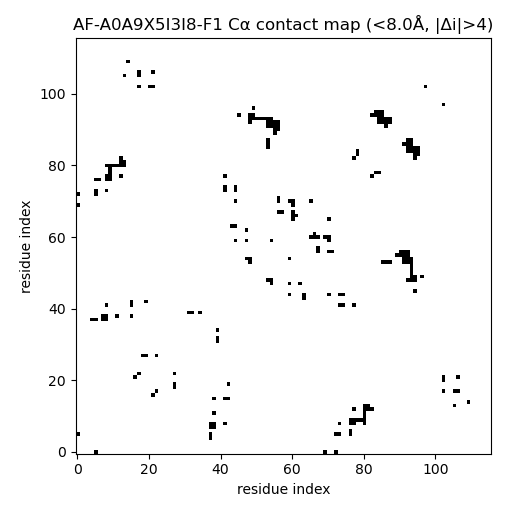76 SER A N 1
ATOM 607 C CA . SER A 1 76 ? 4.185 -8.258 -1.324 1.00 93.50 76 SER A CA 1
ATOM 608 C C . SER A 1 76 ? 3.244 -8.423 -0.133 1.00 93.50 76 SER A C 1
ATOM 610 O O . SER A 1 76 ? 2.199 -9.040 -0.294 1.00 93.50 76 SER A O 1
ATOM 612 N N . ALA A 1 77 ? 3.543 -7.788 1.006 1.00 94.31 77 ALA A N 1
ATOM 613 C CA . ALA A 1 77 ? 2.694 -7.816 2.197 1.00 94.31 77 ALA A CA 1
ATOM 614 C C . ALA A 1 77 ? 1.295 -7.249 1.930 1.00 94.31 77 ALA A C 1
ATOM 616 O O . ALA A 1 77 ? 0.302 -7.848 2.327 1.00 94.31 77 ALA A O 1
ATOM 617 N N . LEU A 1 78 ? 1.208 -6.122 1.217 1.00 91.94 78 LEU A N 1
ATOM 618 C CA . LEU A 1 78 ? -0.066 -5.524 0.813 1.00 91.94 78 LEU A CA 1
ATOM 619 C C . LEU A 1 78 ? -0.846 -6.456 -0.119 1.00 91.94 78 LEU A C 1
ATOM 621 O O . LEU A 1 78 ? -2.051 -6.632 0.045 1.00 91.94 78 LEU A O 1
ATOM 625 N N . ARG A 1 79 ? -0.161 -7.087 -1.080 1.00 90.38 79 ARG A N 1
ATOM 626 C CA . ARG A 1 79 ? -0.785 -8.047 -1.998 1.00 90.38 79 ARG A CA 1
ATOM 627 C C . ARG A 1 79 ? -1.313 -9.279 -1.264 1.00 90.38 79 ARG A C 1
ATOM 629 O O . ARG A 1 79 ? -2.431 -9.713 -1.512 1.00 90.38 79 ARG A O 1
ATOM 636 N N . GLU A 1 80 ? -0.520 -9.826 -0.352 1.00 89.62 80 GLU A N 1
ATOM 637 C CA . GLU A 1 80 ? -0.886 -10.970 0.491 1.00 89.62 80 GLU A CA 1
ATOM 638 C C . GLU A 1 80 ? -1.985 -10.624 1.503 1.00 89.62 80 GLU A C 1
ATOM 640 O O . GLU A 1 80 ? -2.768 -11.493 1.875 1.00 89.62 80 GLU A O 1
ATOM 645 N N . GLY A 1 81 ? -2.087 -9.356 1.909 1.00 84.25 81 GLY A N 1
ATOM 646 C CA . GLY A 1 81 ? -3.190 -8.822 2.709 1.00 84.25 81 GLY A CA 1
ATOM 647 C C . GLY A 1 81 ? -4.475 -8.557 1.914 1.00 84.25 81 GLY A C 1
ATOM 648 O O . GLY A 1 81 ? -5.449 -8.061 2.478 1.00 84.25 81 GLY A O 1
ATOM 649 N N . GLY A 1 82 ? -4.494 -8.883 0.616 1.00 82.81 82 GLY A N 1
ATOM 650 C CA . GLY A 1 82 ? -5.679 -8.822 -0.241 1.00 82.81 82 GLY A CA 1
ATOM 651 C C . GLY A 1 82 ? -5.745 -7.621 -1.186 1.00 82.81 82 GLY A C 1
ATOM 652 O O . GLY A 1 82 ? -6.729 -7.484 -1.913 1.00 82.81 82 GLY A O 1
ATOM 653 N N . LEU A 1 83 ? -4.726 -6.755 -1.233 1.00 84.56 83 LEU A N 1
ATOM 654 C CA . LEU A 1 83 ? -4.690 -5.676 -2.220 1.00 84.56 83 LEU A CA 1
ATOM 655 C C . LEU A 1 83 ? -4.357 -6.222 -3.611 1.00 84.56 83 LEU A C 1
ATOM 657 O O . LEU A 1 83 ? -3.345 -6.890 -3.821 1.00 84.56 83 LEU A O 1
ATOM 661 N N . THR A 1 84 ? -5.179 -5.882 -4.599 1.00 83.50 84 THR A N 1
ATOM 662 C CA . THR A 1 84 ? -4.911 -6.278 -5.983 1.00 83.50 84 THR A CA 1
ATOM 663 C C . THR A 1 84 ? -4.102 -5.196 -6.696 1.00 83.50 84 THR A C 1
ATOM 665 O O . THR A 1 84 ? -4.461 -4.018 -6.698 1.00 83.50 84 THR A O 1
ATOM 668 N N . PHE A 1 85 ? -3.010 -5.605 -7.334 1.00 84.44 85 PHE A N 1
ATOM 669 C CA . PHE A 1 85 ? -2.181 -4.745 -8.172 1.00 84.44 85 PHE A CA 1
ATOM 670 C C . PHE A 1 85 ? -2.231 -5.230 -9.617 1.00 84.44 85 PHE A C 1
ATOM 672 O O . PHE A 1 85 ? -2.156 -6.433 -9.869 1.00 84.44 85 PHE A O 1
ATOM 679 N N . THR A 1 86 ? -2.267 -4.299 -10.564 1.00 84.31 86 THR A N 1
ATOM 680 C CA . THR A 1 86 ? -1.932 -4.597 -11.957 1.00 84.31 86 THR A CA 1
ATOM 681 C C . THR A 1 86 ? -0.422 -4.508 -12.110 1.00 84.31 86 THR A C 1
ATOM 683 O O . THR A 1 86 ? 0.180 -3.483 -11.779 1.00 84.31 86 THR A O 1
ATOM 686 N N . ILE A 1 87 ? 0.190 -5.580 -12.615 1.00 83.06 87 ILE A N 1
ATOM 687 C CA . ILE A 1 87 ? 1.621 -5.617 -12.920 1.00 83.06 87 ILE A CA 1
ATOM 688 C C . ILE A 1 87 ? 1.789 -5.507 -14.436 1.00 83.06 87 ILE A C 1
ATOM 690 O O . ILE A 1 87 ? 1.337 -6.379 -15.176 1.00 83.06 87 ILE A O 1
ATOM 694 N N . SER A 1 88 ? 2.416 -4.433 -14.909 1.00 83.62 88 SER A N 1
ATOM 695 C CA . SER A 1 88 ? 2.669 -4.203 -16.337 1.00 83.62 88 SER A CA 1
ATOM 696 C C . SER A 1 88 ? 3.849 -5.027 -16.862 1.00 83.62 88 SER A C 1
ATOM 698 O O . SER A 1 88 ? 4.645 -5.572 -16.095 1.00 83.62 88 SER A O 1
ATOM 700 N N . ALA A 1 89 ? 4.006 -5.087 -18.190 1.00 79.50 89 ALA A N 1
ATOM 701 C CA . ALA A 1 89 ? 5.072 -5.847 -18.854 1.00 79.50 89 ALA A CA 1
ATOM 702 C C . ALA A 1 89 ? 6.493 -5.455 -18.391 1.00 79.50 89 ALA A C 1
ATOM 704 O O . ALA A 1 89 ? 7.373 -6.306 -18.283 1.00 79.50 89 ALA A O 1
ATOM 705 N N . ASN A 1 90 ? 6.707 -4.186 -18.027 1.00 83.31 90 ASN A N 1
ATOM 706 C CA . ASN A 1 90 ? 7.959 -3.688 -17.442 1.00 83.31 90 ASN A CA 1
ATOM 707 C C . ASN A 1 90 ? 8.085 -3.946 -15.922 1.00 83.31 90 ASN A C 1
ATOM 709 O O . ASN A 1 90 ? 8.944 -3.358 -15.266 1.00 83.31 90 ASN A O 1
ATOM 713 N N . ARG A 1 91 ? 7.238 -4.811 -15.346 1.00 84.06 91 ARG A N 1
ATOM 714 C CA . ARG A 1 91 ? 7.142 -5.093 -13.901 1.00 84.06 91 ARG A CA 1
ATOM 715 C C . ARG A 1 91 ? 6.791 -3.859 -13.057 1.00 84.06 91 ARG A C 1
ATOM 717 O O . ARG A 1 91 ? 7.156 -3.790 -11.880 1.00 84.06 91 ARG A O 1
ATOM 724 N N . GLY A 1 92 ? 6.113 -2.884 -13.658 1.00 85.12 92 GLY A N 1
ATOM 725 C CA . GLY A 1 92 ? 5.534 -1.748 -12.954 1.00 85.12 92 GLY A CA 1
ATOM 726 C C . GLY A 1 92 ? 4.309 -2.177 -12.152 1.00 85.12 92 GLY A C 1
ATOM 727 O O . GLY A 1 92 ? 3.534 -3.012 -12.601 1.00 85.12 92 GLY A O 1
ATOM 728 N N . TRP A 1 93 ? 4.156 -1.621 -10.957 1.00 89.00 93 TRP A N 1
ATOM 729 C CA . TRP A 1 93 ? 3.054 -1.857 -10.038 1.00 89.00 93 TRP A CA 1
ATOM 730 C C . TRP A 1 93 ? 2.090 -0.681 -10.108 1.00 89.00 93 TRP A C 1
ATOM 732 O O . TRP A 1 93 ? 2.492 0.474 -9.964 1.00 89.00 93 TRP A O 1
ATOM 742 N N . LYS A 1 94 ? 0.811 -0.982 -10.311 1.00 86.50 94 LYS A N 1
ATOM 743 C CA . LYS A 1 94 ? -0.286 -0.022 -10.220 1.00 86.50 94 LYS A CA 1
ATOM 744 C C . LYS A 1 94 ? -1.346 -0.587 -9.290 1.00 86.50 94 LYS A C 1
ATOM 746 O O . LYS A 1 94 ? -1.743 -1.741 -9.453 1.00 86.50 94 LYS A O 1
ATOM 751 N N . CYS A 1 95 ? -1.800 0.200 -8.322 1.00 82.50 95 CYS A N 1
ATOM 752 C CA . CYS A 1 95 ? -2.950 -0.195 -7.515 1.00 82.50 95 CYS A CA 1
ATOM 753 C C . CYS A 1 95 ? -4.168 -0.287 -8.432 1.00 82.50 95 CYS A C 1
ATOM 755 O O . CYS A 1 95 ? -4.466 0.666 -9.157 1.00 82.50 95 CYS A O 1
ATOM 757 N N . LEU A 1 96 ? -4.886 -1.411 -8.405 1.00 69.88 96 LEU A N 1
ATOM 758 C CA . LEU A 1 96 ? -6.225 -1.411 -8.981 1.00 69.88 96 LEU A CA 1
ATOM 759 C C . LEU A 1 96 ? -7.064 -0.440 -8.158 1.00 69.88 96 LEU A C 1
ATOM 761 O O . LEU A 1 96 ? -7.043 -0.494 -6.928 1.00 69.88 96 LEU A O 1
ATOM 765 N N . GLN A 1 97 ? -7.751 0.479 -8.839 1.00 62.97 97 GLN A N 1
ATOM 766 C CA . GLN A 1 97 ? -8.725 1.334 -8.176 1.00 62.97 97 GLN A CA 1
ATOM 767 C C . GLN A 1 97 ? -9.703 0.415 -7.451 1.00 62.97 97 GLN A C 1
ATOM 769 O O . GLN A 1 97 ? -10.378 -0.405 -8.075 1.00 62.97 97 GLN A O 1
ATOM 774 N N . VAL A 1 98 ? -9.724 0.517 -6.124 1.00 63.00 98 VAL A N 1
ATOM 775 C CA . VAL A 1 98 ? -10.709 -0.178 -5.309 1.00 63.00 98 VAL A CA 1
ATOM 776 C C . VAL A 1 98 ? -12.056 0.384 -5.749 1.00 63.00 98 VAL A C 1
ATOM 778 O O . VAL A 1 98 ? -12.318 1.573 -5.576 1.00 63.00 98 VAL A O 1
ATOM 781 N N . ASN A 1 99 ? -12.862 -0.430 -6.433 1.00 61.94 99 ASN A N 1
ATOM 782 C CA . ASN A 1 99 ? -14.157 0.032 -6.916 1.00 61.94 99 ASN A CA 1
ATOM 783 C C . ASN A 1 99 ? -15.057 0.391 -5.720 1.00 61.94 99 ASN A C 1
ATOM 785 O O . ASN A 1 99 ? -14.849 -0.075 -4.597 1.00 61.94 99 ASN A O 1
ATOM 789 N N . GLN A 1 100 ? -16.061 1.233 -5.954 1.00 61.97 100 GLN A N 1
ATOM 790 C CA . GLN A 1 100 ? -16.890 1.792 -4.882 1.00 61.97 100 GLN A CA 1
ATOM 791 C C . GLN A 1 100 ? -17.599 0.711 -4.043 1.00 61.97 100 GLN A C 1
ATOM 793 O O . GLN A 1 100 ? -17.748 0.873 -2.837 1.00 61.97 100 GLN A O 1
ATOM 798 N N . GLN A 1 101 ? -17.942 -0.429 -4.651 1.00 67.12 101 GLN A N 1
ATOM 799 C CA . GLN A 1 101 ? -18.494 -1.592 -3.946 1.00 67.12 101 GLN A CA 1
ATOM 800 C C . GLN A 1 101 ? -17.488 -2.231 -2.978 1.00 67.12 101 GLN A C 1
ATOM 802 O O . GLN A 1 101 ? -17.845 -2.590 -1.859 1.00 67.12 101 GLN A O 1
ATOM 807 N N . SER A 1 102 ? -16.221 -2.347 -3.379 1.00 69.31 102 SER A N 1
ATOM 808 C CA . SER A 1 102 ? -15.158 -2.882 -2.522 1.00 69.31 102 SER A CA 1
ATOM 809 C C . SER A 1 102 ? -14.847 -1.935 -1.360 1.00 69.31 102 SER A C 1
ATOM 811 O O . SER A 1 102 ? -14.589 -2.399 -0.254 1.00 69.31 102 SER A O 1
ATOM 813 N N . LEU A 1 103 ? -14.930 -0.617 -1.580 1.00 68.38 103 LEU A N 1
ATOM 814 C CA . LEU A 1 103 ? -14.794 0.380 -0.511 1.00 68.38 103 LEU A CA 1
ATOM 815 C C . LEU A 1 103 ? -15.939 0.289 0.503 1.00 68.38 103 LEU A C 1
ATOM 817 O O . LEU A 1 103 ? -15.673 0.205 1.697 1.00 68.38 103 LEU A O 1
ATOM 821 N N . GLN A 1 104 ? -17.187 0.194 0.036 1.00 70.69 104 GLN A N 1
ATOM 822 C CA . GLN A 1 104 ? -18.351 -0.000 0.909 1.00 70.69 104 GLN A CA 1
ATOM 823 C C . GLN A 1 104 ? -18.255 -1.297 1.723 1.00 70.69 104 GLN A C 1
ATOM 825 O O . GLN A 1 104 ? -18.592 -1.318 2.904 1.00 70.69 104 GLN A O 1
ATOM 830 N N . ALA A 1 105 ? -17.757 -2.384 1.125 1.00 74.50 105 ALA A N 1
ATOM 831 C CA . ALA A 1 105 ? -17.543 -3.640 1.841 1.00 74.50 105 ALA A CA 1
ATOM 832 C C . ALA A 1 105 ? -16.460 -3.515 2.929 1.00 74.50 105 ALA A C 1
ATOM 834 O O . ALA A 1 105 ? -16.594 -4.097 4.008 1.00 74.50 105 ALA A O 1
ATOM 835 N N . ILE A 1 106 ? -15.393 -2.753 2.662 1.00 73.12 106 ILE A N 1
ATOM 836 C CA . ILE A 1 106 ? -14.343 -2.463 3.645 1.00 73.12 106 ILE A CA 1
ATOM 837 C C . ILE A 1 106 ? -14.905 -1.616 4.794 1.00 73.12 106 ILE A C 1
ATOM 839 O O . ILE A 1 106 ? -14.675 -1.967 5.949 1.00 73.12 106 ILE A O 1
ATOM 843 N N . GLU A 1 107 ? -15.673 -0.564 4.500 1.00 72.12 107 GLU A N 1
ATOM 844 C CA . GLU A 1 107 ? -16.342 0.272 5.510 1.00 72.12 107 GLU A CA 1
ATOM 845 C C . GLU A 1 107 ? -17.251 -0.564 6.414 1.00 72.12 107 GLU A C 1
ATOM 847 O O . GLU A 1 107 ? -17.060 -0.574 7.626 1.00 72.12 107 GLU A O 1
ATOM 852 N N . GLN A 1 108 ? -18.149 -1.366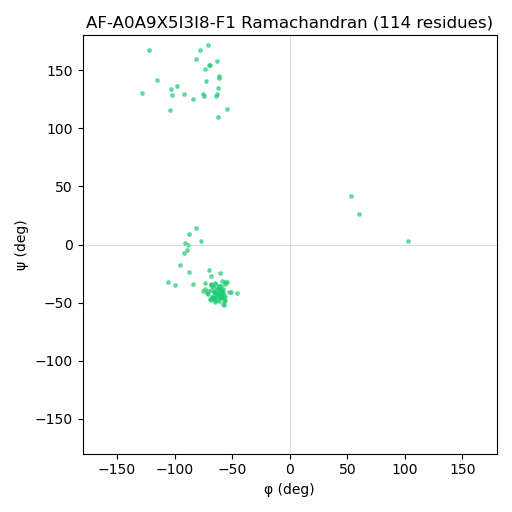 5.836 1.00 76.81 108 GLN A N 1
ATOM 853 C CA . GLN A 1 108 ? -19.056 -2.230 6.601 1.00 76.81 108 GLN A CA 1
ATOM 854 C C . GLN A 1 108 ? -18.320 -3.271 7.454 1.00 76.81 108 GLN A C 1
ATOM 856 O O . GLN A 1 108 ? -18.778 -3.623 8.541 1.00 76.81 108 GLN A O 1
ATOM 861 N N . THR A 1 109 ? -17.198 -3.804 6.961 1.00 75.19 109 THR A N 1
ATOM 862 C CA . THR A 1 109 ? -16.391 -4.766 7.725 1.00 75.19 109 THR A CA 1
ATOM 863 C C . THR A 1 109 ? -15.757 -4.089 8.937 1.00 75.19 109 THR A C 1
ATOM 865 O O . THR A 1 109 ? -15.829 -4.626 10.038 1.00 75.19 109 THR A O 1
ATOM 868 N N . LEU A 1 110 ? -15.189 -2.897 8.751 1.00 70.19 110 LEU A N 1
ATOM 869 C CA . LEU A 1 110 ? -14.558 -2.141 9.831 1.00 70.19 110 LEU A CA 1
ATOM 870 C C . LEU A 1 110 ? -15.579 -1.639 10.855 1.00 70.19 110 LEU A C 1
ATOM 872 O O . LEU A 1 110 ? -15.317 -1.721 12.048 1.00 70.19 110 LEU A O 1
ATOM 876 N N . GLU A 1 111 ? -16.757 -1.184 10.422 1.00 75.38 111 GLU A N 1
ATOM 877 C CA . GLU A 1 111 ? -17.848 -0.808 11.331 1.00 75.38 111 GLU A CA 1
ATOM 878 C C . GLU A 1 111 ? -18.268 -1.977 12.227 1.00 75.38 111 GLU A C 1
ATOM 880 O O . GLU A 1 111 ? -18.453 -1.800 13.428 1.00 75.38 111 GLU A O 1
ATOM 885 N N . ARG A 1 112 ? -18.365 -3.191 11.671 1.00 72.44 112 ARG A N 1
ATOM 886 C CA . ARG A 1 112 ? -18.678 -4.391 12.461 1.00 72.44 112 ARG A CA 1
ATOM 887 C C . ARG A 1 112 ? -17.585 -4.722 13.470 1.00 72.44 112 ARG A C 1
ATOM 889 O O . ARG A 1 112 ? -17.917 -5.029 14.606 1.00 72.44 112 ARG A O 1
ATOM 896 N N . GLU A 1 113 ? -16.319 -4.646 13.066 1.00 69.88 113 GLU A N 1
ATOM 897 C CA . GLU A 1 113 ? -15.164 -4.931 13.932 1.00 69.88 113 GLU A CA 1
ATOM 898 C C . GLU A 1 113 ? -14.951 -3.866 15.027 1.00 69.88 113 GLU A C 1
ATOM 900 O O . GLU A 1 113 ? -14.319 -4.155 16.037 1.00 69.88 113 GLU A O 1
ATOM 905 N N . LEU A 1 114 ? -15.468 -2.644 14.848 1.00 59.72 114 LEU A N 1
ATOM 906 C CA . LEU A 1 114 ? -15.393 -1.559 15.838 1.00 59.72 114 LEU A CA 1
ATOM 907 C C . LEU A 1 114 ? -16.546 -1.568 16.856 1.00 59.72 114 LEU A C 1
ATOM 909 O O . LEU A 1 114 ? -16.404 -0.985 17.929 1.00 59.72 114 LEU A O 1
ATOM 913 N N . ILE A 1 115 ? -17.690 -2.169 16.508 1.00 58.09 115 ILE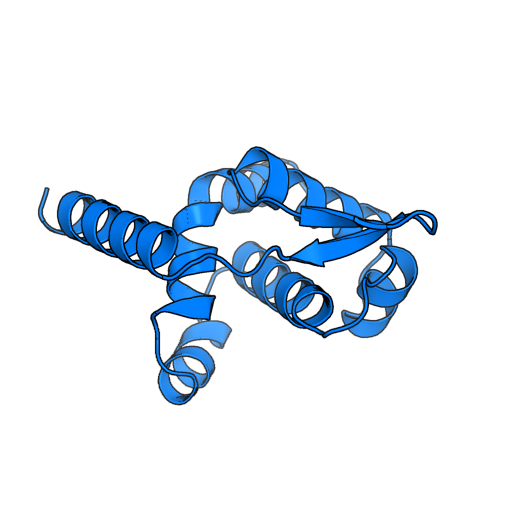 A N 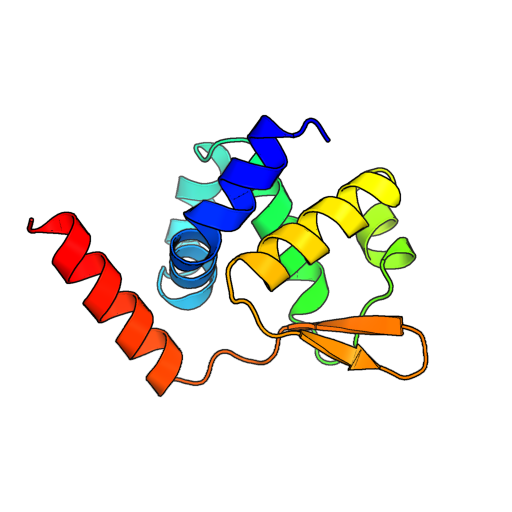1
ATOM 914 C CA . ILE A 1 115 ? -18.889 -2.245 17.365 1.00 58.09 115 ILE A CA 1
ATOM 915 C C . ILE A 1 115 ? -18.941 -3.571 18.156 1.00 58.09 115 ILE A C 1
ATOM 917 O O . ILE A 1 115 ? -19.673 -3.660 19.144 1.00 58.09 115 ILE A O 1
ATOM 921 N N . SER A 1 116 ? -18.174 -4.589 17.746 1.00 46.47 116 SER A N 1
ATOM 922 C CA . SER A 1 116 ? -18.015 -5.875 18.449 1.00 46.47 116 SER A CA 1
ATOM 923 C C . SER A 1 116 ? -16.926 -5.842 19.514 1.00 46.47 116 SER A C 1
ATOM 925 O O . SER A 1 116 ? -17.156 -6.421 20.598 1.00 46.47 116 SER A O 1
#

Radius of gyration: 13.88 Å; Cα contacts (8 Å, |Δi|>4): 125; chains: 1; bounding box: 35×28×37 Å

Foldseek 3Di:
DDPVLLLVLLQCLLVLCCLQPVPDPVVNVVCLVVDPPSSNLLNQLLVVQADPDFAALVRSCVSSVHDSVVSVSSVVSSVNSPFDWDQDPVRGTHGDPCPPVNNVVSVVVVVVVVVD

Nearest PDB structures (foldseek):
  3v8j-assembly1_A  TM=8.828E-01  e=6.788E-02  Staphylococcus aureus A9781
  3rkx-assembly1_A  TM=8.842E-01  e=1.262E-01  Staphylococcus aureus subsp. aureus ECT-R 2
  7kk0-assembly1_A  TM=5.997E-01  e=3.650E-02  Variovorax paradoxus
  2qww-assembly3_F  TM=6.679E-01  e=8.506E-02  Listeria monocytogenes serotype 4b str. F2365
  8fi3-assembly1_A  TM=6.457E-01  e=8.039E-02  Klebsiella pneumoniae